Protein AF-A0A060X844-F1 (afdb_monomer)

Organism: Oncorhynchus mykiss (NCBI:txid8022)

Structure (mmCIF, N/CA/C/O backbone):
data_AF-A0A060X844-F1
#
_entry.id   AF-A0A060X844-F1
#
loop_
_atom_site.group_PDB
_atom_site.id
_atom_site.type_symbol
_atom_site.label_atom_id
_atom_site.label_alt_id
_atom_site.label_comp_id
_atom_site.label_asym_id
_atom_site.label_entity_id
_atom_site.label_seq_id
_atom_site.pdbx_PDB_ins_code
_atom_site.Cartn_x
_atom_site.Cartn_y
_atom_site.Cartn_z
_atom_site.occupancy
_atom_site.B_iso_or_equiv
_atom_site.auth_seq_id
_atom_site.auth_comp_id
_atom_site.auth_asym_id
_atom_site.auth_atom_id
_atom_site.pdbx_PDB_model_num
ATOM 1 N N . MET A 1 1 ? 15.514 -11.334 -36.058 1.00 61.28 1 MET A N 1
ATOM 2 C CA . MET A 1 1 ? 15.459 -9.960 -35.483 1.00 61.28 1 MET A CA 1
ATOM 3 C C . MET A 1 1 ? 14.050 -9.612 -34.996 1.00 61.28 1 MET A C 1
ATOM 5 O O . MET A 1 1 ? 13.922 -9.137 -33.875 1.00 61.28 1 MET A O 1
ATOM 9 N N . LYS A 1 2 ? 12.993 -9.941 -35.761 1.00 68.38 2 LYS A N 1
ATOM 10 C CA . LYS A 1 2 ? 11.597 -9.908 -35.272 1.00 68.38 2 LYS A CA 1
ATOM 11 C C . LYS A 1 2 ? 11.365 -10.841 -34.070 1.00 68.38 2 LYS A C 1
ATOM 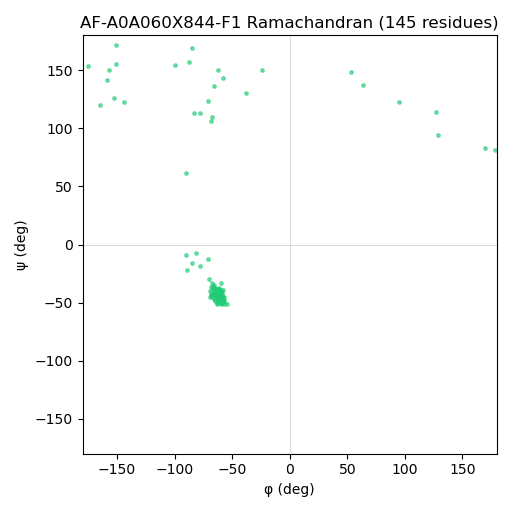13 O O . LYS A 1 2 ? 10.646 -10.475 -33.153 1.00 68.38 2 LYS A O 1
ATOM 18 N N . ASP A 1 3 ? 12.060 -11.977 -34.019 1.00 79.75 3 ASP A N 1
ATOM 19 C CA . ASP A 1 3 ? 11.887 -12.974 -32.947 1.00 79.75 3 ASP A CA 1
ATOM 20 C C . ASP A 1 3 ? 12.365 -12.486 -31.572 1.00 79.75 3 ASP A C 1
ATOM 22 O O . ASP A 1 3 ? 11.756 -12.812 -30.560 1.00 79.75 3 ASP A O 1
ATOM 26 N N . ILE A 1 4 ? 13.407 -11.646 -31.520 1.00 86.38 4 ILE A N 1
ATOM 27 C CA . ILE A 1 4 ? 13.924 -11.093 -30.255 1.00 86.38 4 ILE A CA 1
ATOM 28 C C . ILE A 1 4 ? 12.918 -10.105 -29.653 1.00 86.38 4 ILE A C 1
ATOM 30 O O . ILE A 1 4 ? 12.674 -10.145 -28.453 1.00 86.38 4 ILE A O 1
ATOM 34 N N . HIS A 1 5 ? 12.275 -9.278 -30.482 1.00 86.44 5 HIS A N 1
ATOM 35 C CA . HIS A 1 5 ? 11.208 -8.380 -30.035 1.00 86.44 5 HIS A CA 1
ATOM 36 C C . HIS A 1 5 ? 9.989 -9.150 -29.525 1.00 86.44 5 HIS A C 1
ATOM 38 O O . HIS A 1 5 ? 9.436 -8.802 -28.488 1.00 86.44 5 HIS A O 1
ATOM 44 N N . VAL A 1 6 ? 9.596 -10.227 -30.211 1.00 89.75 6 VAL A N 1
ATOM 45 C CA . VAL A 1 6 ? 8.488 -11.091 -29.772 1.00 89.75 6 VAL A CA 1
ATOM 46 C C . VAL A 1 6 ? 8.789 -11.724 -28.411 1.00 89.75 6 VAL A C 1
ATOM 48 O O . VAL A 1 6 ? 7.941 -11.692 -27.521 1.00 89.75 6 VAL A O 1
ATOM 51 N N . VAL A 1 7 ? 10.005 -12.241 -28.216 1.00 91.44 7 VAL A N 1
ATOM 52 C CA . VAL A 1 7 ? 10.433 -12.784 -26.917 1.00 91.44 7 VAL A CA 1
ATOM 53 C C . VAL A 1 7 ? 10.457 -11.688 -25.848 1.00 91.44 7 VAL A C 1
ATOM 55 O O . VAL A 1 7 ? 9.941 -11.900 -24.752 1.00 91.44 7 VAL A O 1
ATOM 58 N N . GLN A 1 8 ? 10.991 -10.504 -26.163 1.00 91.88 8 GLN A N 1
ATOM 59 C CA . GLN A 1 8 ? 11.052 -9.378 -25.232 1.00 91.88 8 GLN A CA 1
ATOM 60 C C . GLN A 1 8 ? 9.654 -8.928 -24.788 1.00 91.88 8 GLN A C 1
ATOM 62 O O . GLN A 1 8 ? 9.436 -8.750 -23.591 1.00 91.88 8 GLN A O 1
ATOM 67 N N . HIS A 1 9 ? 8.695 -8.815 -25.711 1.00 91.50 9 HIS A N 1
ATOM 68 C CA . HIS A 1 9 ? 7.303 -8.501 -25.383 1.00 91.50 9 HIS A CA 1
ATOM 69 C C . HIS A 1 9 ? 6.658 -9.580 -24.508 1.00 91.50 9 HIS A C 1
ATOM 71 O O . HIS A 1 9 ? 6.0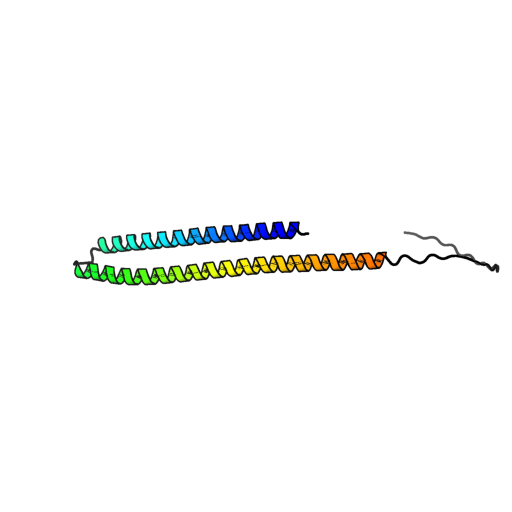51 -9.244 -23.495 1.00 91.50 9 HIS A O 1
ATOM 77 N N . GLY A 1 10 ? 6.853 -10.865 -24.820 1.00 94.50 10 GLY A N 1
ATOM 78 C CA . GLY A 1 10 ? 6.326 -11.956 -23.993 1.00 94.50 10 GLY A CA 1
ATOM 79 C C . GLY A 1 10 ? 6.857 -11.928 -22.552 1.00 94.50 10 GLY A C 1
ATOM 80 O O . GLY A 1 10 ? 6.104 -12.142 -21.600 1.00 94.50 10 GLY A O 1
ATOM 81 N N . VAL A 1 11 ? 8.138 -11.593 -22.364 1.00 95.12 11 VAL A N 1
ATOM 82 C CA . VAL A 1 11 ? 8.730 -11.413 -21.026 1.00 95.12 11 VAL A CA 1
ATOM 83 C C . VAL A 1 11 ? 8.121 -10.205 -20.304 1.00 95.12 11 VAL A C 1
ATOM 85 O O . VAL A 1 11 ? 7.780 -10.309 -19.125 1.00 95.12 11 VAL A O 1
ATOM 88 N N . GLN A 1 12 ? 7.943 -9.075 -20.995 1.00 95.94 12 GLN A N 1
ATOM 89 C CA . GLN A 1 12 ? 7.332 -7.867 -20.421 1.00 95.94 12 GLN A CA 1
ATOM 90 C C . GLN A 1 12 ? 5.882 -8.112 -19.989 1.00 95.94 12 GLN A C 1
ATOM 92 O O . GLN A 1 12 ? 5.487 -7.738 -18.883 1.00 95.94 12 GLN A O 1
ATOM 97 N N . GLU A 1 13 ? 5.099 -8.806 -20.816 1.00 96.69 13 GLU A N 1
ATOM 98 C CA . GLU A 1 13 ? 3.734 -9.211 -20.481 1.00 96.69 13 GLU A CA 1
ATOM 99 C C . GLU A 1 13 ? 3.706 -10.087 -19.226 1.00 96.69 13 GLU A C 1
ATOM 101 O O . GLU A 1 13 ? 2.924 -9.829 -18.308 1.00 96.69 13 GLU A O 1
ATOM 106 N N . GLN A 1 14 ? 4.599 -11.078 -19.133 1.00 97.88 14 GLN A N 1
ATOM 107 C CA . GLN A 1 14 ? 4.683 -11.949 -17.962 1.00 97.88 14 GLN A CA 1
ATOM 108 C C . GLN A 1 14 ? 5.051 -11.176 -16.685 1.00 97.88 14 GLN A C 1
ATOM 110 O O . GLN A 1 14 ? 4.451 -11.411 -15.632 1.00 97.88 14 GLN A O 1
ATOM 115 N N . GLN A 1 15 ? 5.998 -10.237 -16.760 1.00 96.94 15 GLN A N 1
ATOM 116 C CA . GLN A 1 15 ? 6.367 -9.376 -15.631 1.00 96.94 15 GLN A CA 1
ATOM 117 C C . GLN A 1 15 ? 5.185 -8.521 -15.166 1.00 96.94 15 GLN A C 1
ATOM 119 O O . GLN A 1 15 ? 4.886 -8.474 -13.970 1.00 96.94 15 GLN A O 1
ATOM 124 N N . THR A 1 16 ? 4.475 -7.898 -16.108 1.00 97.81 16 THR A N 1
ATOM 125 C CA . THR A 1 16 ? 3.293 -7.077 -15.826 1.00 97.81 16 THR A CA 1
ATOM 126 C C . THR A 1 16 ? 2.174 -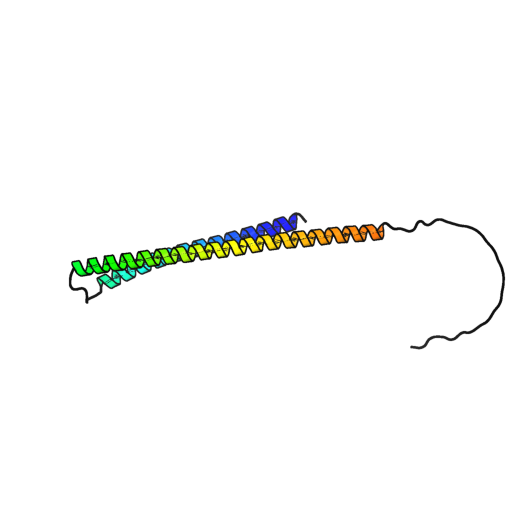7.906 -15.197 1.00 97.81 16 THR A C 1
ATOM 128 O O . THR A 1 16 ? 1.565 -7.478 -14.216 1.00 97.81 16 THR A O 1
ATOM 131 N N . LEU A 1 17 ? 1.912 -9.113 -15.709 1.00 98.31 17 LEU A N 1
ATOM 132 C CA . LEU A 1 17 ? 0.923 -10.028 -15.131 1.00 98.31 17 LEU A CA 1
ATOM 133 C C . LEU A 1 17 ? 1.306 -10.457 -13.711 1.00 98.31 17 LEU A C 1
ATOM 135 O O . LEU A 1 17 ? 0.468 -10.417 -12.811 1.00 98.31 17 LEU A O 1
ATOM 139 N N . SER A 1 18 ? 2.572 -10.814 -13.490 1.00 98.12 18 SER A N 1
ATOM 140 C CA . SER A 1 18 ? 3.082 -11.180 -12.166 1.00 98.12 18 SER A CA 1
ATOM 141 C C . SER A 1 18 ? 2.894 -10.043 -11.157 1.00 98.12 18 SER A C 1
ATOM 143 O O . SER A 1 18 ? 2.358 -10.254 -10.065 1.00 98.12 18 SER A O 1
ATOM 145 N N . LEU A 1 19 ? 3.245 -8.812 -11.543 1.00 98.44 19 LEU A N 1
ATOM 146 C CA . LEU A 1 19 ? 3.084 -7.643 -10.683 1.00 98.44 19 LEU A CA 1
ATOM 147 C C . LEU A 1 19 ? 1.606 -7.367 -10.360 1.00 98.44 19 LEU A C 1
ATOM 149 O O . LEU A 1 19 ? 1.269 -7.148 -9.195 1.00 98.44 19 LEU A O 1
ATOM 153 N N . LYS A 1 20 ? 0.705 -7.481 -11.346 1.00 98.31 20 LYS A N 1
ATOM 154 C CA . LYS A 1 20 ? -0.749 -7.354 -11.133 1.00 98.31 20 LYS A CA 1
ATOM 155 C C . LYS A 1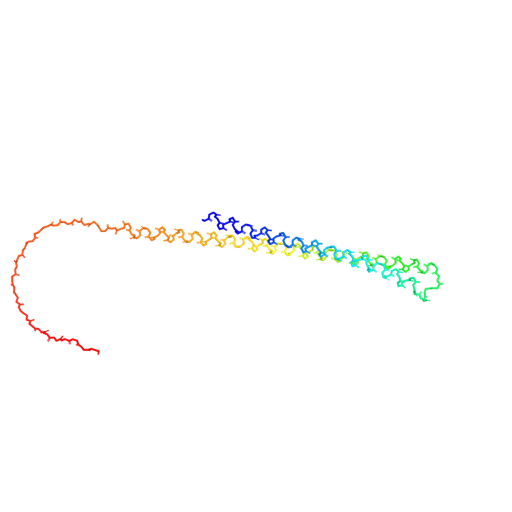 20 ? -1.283 -8.383 -10.133 1.00 98.31 20 LYS A C 1
ATOM 157 O O . LYS A 1 20 ? -2.019 -8.014 -9.220 1.00 98.31 20 LYS A O 1
ATOM 162 N N . LEU A 1 21 ? -0.865 -9.647 -10.233 1.00 98.56 21 LEU A N 1
ATOM 163 C CA . LEU A 1 21 ? -1.262 -10.691 -9.278 1.00 98.56 21 LEU A CA 1
ATOM 164 C C . LEU A 1 21 ? -0.783 -10.380 -7.851 1.00 98.56 21 LEU A C 1
ATOM 166 O O . LEU A 1 21 ? -1.510 -10.600 -6.876 1.00 98.56 21 LEU A O 1
ATOM 170 N N . ILE A 1 22 ? 0.426 -9.829 -7.709 1.00 98.50 22 ILE A N 1
ATOM 171 C CA . ILE A 1 22 ? 0.944 -9.371 -6.413 1.00 98.50 22 ILE A CA 1
ATOM 172 C C . ILE A 1 22 ? 0.084 -8.221 -5.868 1.00 98.50 22 ILE A C 1
ATOM 174 O O . ILE A 1 22 ? -0.295 -8.249 -4.693 1.00 98.50 22 ILE A O 1
ATOM 178 N N . HIS A 1 23 ? -0.262 -7.235 -6.701 1.00 98.56 23 HIS A N 1
ATOM 179 C CA . HIS A 1 23 ? -1.106 -6.098 -6.314 1.00 98.56 23 HIS A CA 1
ATOM 180 C C . HIS A 1 23 ? -2.507 -6.533 -5.871 1.00 98.56 23 HIS A C 1
ATOM 182 O O . HIS A 1 23 ? -3.017 -6.058 -4.848 1.00 98.56 23 HIS A O 1
ATOM 188 N N . GLU A 1 24 ? -3.112 -7.485 -6.579 1.00 98.44 24 GLU A N 1
ATOM 189 C CA . GLU A 1 24 ? -4.398 -8.079 -6.212 1.00 98.44 24 GLU A CA 1
ATOM 190 C C . GLU A 1 24 ? -4.329 -8.792 -4.860 1.00 98.44 24 GLU A C 1
ATOM 192 O O . GLU A 1 24 ? -5.167 -8.552 -3.980 1.00 98.44 24 GLU A O 1
ATOM 197 N N . ARG A 1 25 ? -3.297 -9.622 -4.650 1.00 98.62 25 ARG A N 1
ATOM 198 C CA . ARG A 1 25 ? -3.079 -10.317 -3.376 1.00 98.62 25 ARG A CA 1
ATOM 199 C C . ARG A 1 25 ? -2.925 -9.329 -2.221 1.00 98.62 25 ARG A C 1
ATOM 201 O O . ARG A 1 25 ? -3.597 -9.488 -1.204 1.00 98.62 25 ARG A O 1
ATOM 208 N N . GLN A 1 26 ? -2.092 -8.303 -2.381 1.00 98.50 26 GLN A N 1
ATOM 209 C CA . GLN A 1 26 ? -1.875 -7.272 -1.360 1.00 98.50 26 GLN A CA 1
ATOM 210 C C . GLN A 1 26 ? -3.160 -6.497 -1.041 1.00 98.50 26 GLN A C 1
ATOM 212 O O . GLN A 1 26 ? -3.447 -6.214 0.121 1.00 98.50 26 GLN A O 1
ATOM 217 N N . SER A 1 27 ? -3.970 -6.189 -2.057 1.00 98.31 27 SER A N 1
ATOM 218 C CA . SER A 1 27 ? -5.265 -5.524 -1.873 1.00 98.31 27 SER A CA 1
ATOM 219 C C . SER A 1 27 ? -6.253 -6.398 -1.102 1.00 98.31 27 SER A C 1
ATOM 221 O O . SER A 1 27 ? -6.975 -5.914 -0.226 1.00 98.31 27 SER A O 1
ATOM 223 N N . LYS A 1 28 ? -6.286 -7.701 -1.402 1.00 98.50 28 LYS A N 1
ATOM 224 C CA . LYS A 1 28 ? -7.113 -8.673 -0.679 1.00 98.50 28 LYS A CA 1
ATOM 225 C C . LYS A 1 28 ? -6.668 -8.809 0.777 1.00 98.50 28 LYS A C 1
ATOM 227 O O . LYS A 1 28 ? -7.508 -8.773 1.672 1.00 98.50 28 LYS A O 1
ATOM 232 N N . GLU A 1 29 ? -5.364 -8.919 1.009 1.00 98.44 29 GLU A N 1
ATOM 233 C CA . GLU A 1 29 ? -4.776 -9.000 2.346 1.00 98.44 29 GLU A CA 1
ATOM 234 C C . GLU A 1 29 ? -5.074 -7.745 3.174 1.00 98.44 29 GLU A C 1
ATOM 236 O O . GLU A 1 29 ? -5.529 -7.856 4.310 1.00 98.44 29 GLU A O 1
ATOM 241 N N . MET A 1 30 ? -4.924 -6.551 2.591 1.00 98.44 30 MET A N 1
ATOM 242 C CA . MET A 1 30 ? -5.303 -5.299 3.248 1.00 98.44 30 MET A CA 1
ATOM 243 C C . MET A 1 30 ? -6.761 -5.333 3.714 1.00 98.44 30 MET A C 1
ATOM 245 O O . MET A 1 30 ? -7.032 -5.062 4.880 1.00 98.44 30 MET A O 1
ATOM 249 N N . ARG A 1 31 ? -7.706 -5.691 2.835 1.00 97.88 31 ARG A N 1
ATOM 250 C CA . ARG A 1 31 ? -9.136 -5.752 3.190 1.00 97.88 31 ARG A CA 1
ATOM 251 C C . ARG A 1 31 ? -9.403 -6.760 4.308 1.00 97.88 31 ARG A C 1
ATOM 253 O O . ARG A 1 31 ? -10.170 -6.469 5.223 1.00 97.88 31 ARG A O 1
ATOM 260 N N . ALA A 1 32 ? -8.750 -7.921 4.260 1.00 98.31 32 ALA A N 1
ATOM 261 C CA . ALA A 1 32 ? -8.849 -8.926 5.315 1.00 98.31 32 ALA A CA 1
ATOM 262 C C . ALA A 1 32 ? -8.330 -8.386 6.659 1.00 98.31 32 ALA A C 1
ATOM 264 O O . ALA A 1 32 ? -8.989 -8.547 7.686 1.00 98.31 32 ALA A O 1
ATOM 265 N N . ASN A 1 33 ? -7.202 -7.672 6.649 1.00 97.94 33 ASN A N 1
ATOM 266 C CA . ASN A 1 33 ? -6.628 -7.046 7.840 1.00 97.94 33 ASN A CA 1
ATOM 267 C C . ASN A 1 33 ? -7.525 -5.933 8.405 1.00 97.94 33 ASN A C 1
ATOM 269 O O . ASN A 1 33 ? -7.673 -5.828 9.624 1.00 97.94 33 ASN A O 1
ATOM 273 N N . GLN A 1 34 ? -8.175 -5.142 7.546 1.00 98.12 34 GLN A N 1
ATOM 274 C CA . GLN A 1 34 ? -9.150 -4.126 7.956 1.00 98.12 34 GLN A CA 1
ATOM 275 C C . GLN A 1 34 ? -10.371 -4.760 8.634 1.00 98.12 34 GLN A C 1
ATOM 277 O O . GLN A 1 34 ? -10.759 -4.340 9.727 1.00 98.12 34 GLN A O 1
ATOM 282 N N . ALA A 1 35 ? -10.932 -5.818 8.040 1.00 97.44 35 ALA A N 1
ATOM 283 C CA . ALA A 1 35 ? -12.044 -6.562 8.629 1.00 97.44 35 ALA A CA 1
ATOM 284 C C . ALA A 1 35 ? -11.657 -7.181 9.982 1.00 97.44 35 ALA A C 1
ATOM 286 O O . ALA A 1 35 ? -12.374 -7.008 10.969 1.00 97.44 35 ALA A O 1
ATOM 287 N N . LYS A 1 36 ? -10.486 -7.826 10.056 1.00 97.56 36 LYS A N 1
ATOM 288 C CA . LYS A 1 36 ? -9.945 -8.397 11.295 1.00 97.56 36 LYS A CA 1
ATOM 289 C C . LYS A 1 36 ? -9.796 -7.336 12.386 1.00 97.56 36 LYS A C 1
ATOM 291 O O . LYS A 1 36 ? -10.324 -7.516 13.479 1.00 97.56 36 LYS A O 1
ATOM 296 N N . THR A 1 37 ? -9.170 -6.205 12.065 1.00 96.25 37 THR A N 1
ATOM 297 C CA . THR A 1 37 ? -8.993 -5.076 12.991 1.00 96.25 37 THR A CA 1
ATOM 298 C C . THR A 1 37 ? -10.339 -4.552 13.493 1.00 96.25 37 THR A C 1
ATOM 300 O O . THR A 1 37 ? -10.521 -4.332 14.687 1.00 96.25 37 THR A O 1
ATOM 303 N N . SER A 1 38 ? -11.320 -4.379 12.601 1.00 95.06 38 SER A N 1
ATOM 304 C CA . SER A 1 38 ? -12.662 -3.917 12.976 1.00 95.06 38 SER A CA 1
ATOM 305 C C . SER A 1 38 ? -13.362 -4.894 13.931 1.00 95.06 38 SER A C 1
ATOM 307 O O . SER A 1 38 ? -13.942 -4.471 14.938 1.00 95.06 38 SER A O 1
ATOM 309 N N . MET A 1 39 ? -13.249 -6.202 13.677 1.00 96.19 39 MET A N 1
ATOM 310 C CA . MET A 1 39 ? -13.779 -7.237 14.569 1.00 96.19 39 MET A CA 1
ATOM 311 C C . MET A 1 39 ? -13.076 -7.247 15.930 1.00 96.19 39 MET A C 1
ATOM 313 O O . MET A 1 39 ? -13.746 -7.305 16.960 1.00 96.19 39 MET A O 1
ATOM 317 N N . GLU A 1 40 ? -11.745 -7.190 15.955 1.00 96.25 40 GLU A N 1
ATOM 318 C CA . GLU A 1 40 ? -10.950 -7.171 17.189 1.00 96.25 40 GLU A CA 1
ATOM 319 C C . GLU A 1 40 ? -11.264 -5.941 18.037 1.00 96.25 40 GLU A C 1
ATOM 321 O O . GLU A 1 40 ? -11.523 -6.072 19.231 1.00 96.25 40 GLU A O 1
ATOM 326 N N . ASN A 1 41 ? -11.361 -4.766 17.419 1.00 95.62 41 ASN A N 1
ATOM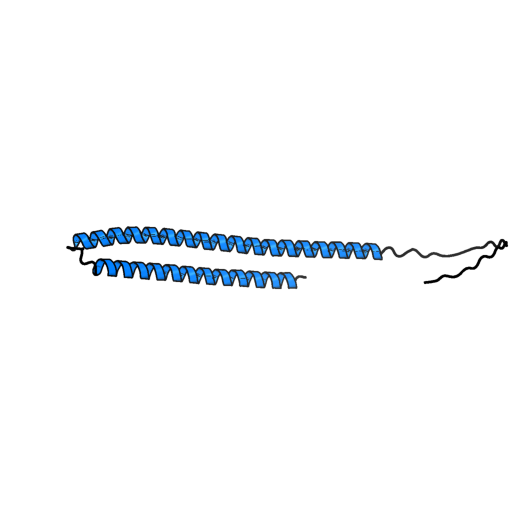 327 C CA . ASN A 1 41 ? -11.728 -3.546 18.126 1.00 95.62 41 ASN A CA 1
ATOM 328 C C . ASN A 1 41 ? -13.155 -3.615 18.698 1.00 95.62 41 ASN A C 1
ATOM 330 O O . ASN A 1 41 ? -13.402 -3.180 19.823 1.00 95.62 41 ASN A O 1
ATOM 334 N N . SER A 1 42 ? -14.094 -4.206 17.952 1.00 93.81 42 SER A N 1
ATOM 335 C CA . SER A 1 42 ? -15.465 -4.428 18.433 1.00 93.81 42 SER A CA 1
ATOM 336 C C . SER A 1 42 ? -15.486 -5.369 19.643 1.00 93.81 42 SER A C 1
ATOM 338 O O . SER A 1 42 ? -16.183 -5.109 20.627 1.00 93.81 42 SER A O 1
ATOM 340 N N . LYS A 1 43 ? -14.670 -6.434 19.612 1.00 96.31 43 LYS A N 1
ATOM 341 C CA . LYS A 1 43 ? -14.478 -7.339 20.754 1.00 96.31 43 LYS A CA 1
ATOM 342 C C . LYS A 1 43 ? -13.860 -6.611 21.946 1.00 96.31 43 LYS A C 1
ATOM 344 O O . LYS A 1 43 ? -14.384 -6.752 23.050 1.00 96.31 43 LYS A O 1
ATOM 349 N N . ALA A 1 44 ? -12.831 -5.796 21.727 1.00 95.50 44 ALA A N 1
ATOM 350 C CA . ALA A 1 44 ? -12.166 -5.029 22.776 1.00 95.50 44 ALA A CA 1
ATOM 351 C C . ALA A 1 44 ? -13.147 -4.102 23.506 1.00 95.50 44 ALA A C 1
ATOM 353 O O . ALA A 1 44 ? -13.248 -4.172 24.726 1.00 95.50 44 ALA A O 1
ATOM 354 N N . I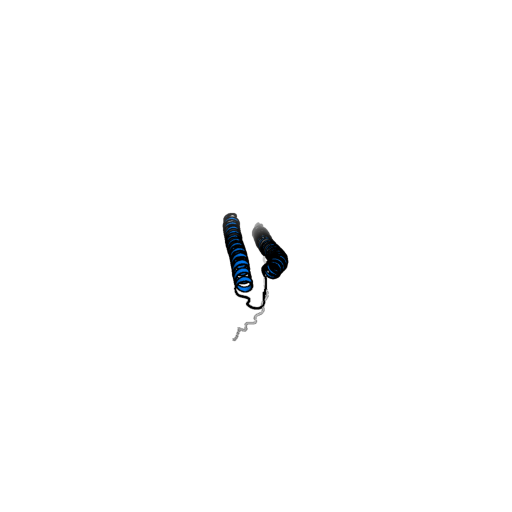LE A 1 45 ? -13.958 -3.327 22.772 1.00 94.94 45 ILE A N 1
ATOM 355 C CA . ILE A 1 45 ? -15.014 -2.495 23.373 1.00 94.94 45 ILE A CA 1
ATOM 356 C C . ILE A 1 45 ? -16.021 -3.355 24.140 1.00 94.94 45 ILE A C 1
ATOM 358 O O . ILE A 1 45 ? -16.493 -2.963 25.205 1.00 94.94 45 ILE A O 1
ATOM 362 N N . SER A 1 46 ? -16.383 -4.527 23.613 1.00 91.81 46 SER A N 1
ATOM 363 C CA . SER A 1 46 ? -17.390 -5.361 24.265 1.00 91.81 46 SER A CA 1
ATOM 364 C C . SER A 1 46 ? -16.938 -5.919 25.620 1.00 91.81 46 SER A C 1
ATOM 366 O O . SER A 1 46 ? -17.766 -6.014 26.530 1.00 91.81 46 SER A O 1
ATOM 368 N N . GLN A 1 47 ? -15.645 -6.244 25.732 1.00 96.19 47 GLN A N 1
ATOM 369 C CA . GLN A 1 47 ? -14.990 -6.843 26.899 1.00 96.19 47 GLN A CA 1
ATOM 370 C C . GLN A 1 47 ? -14.434 -5.801 27.879 1.00 96.19 47 GLN A C 1
ATOM 372 O O . GLN A 1 47 ? -14.014 -6.155 28.982 1.00 96.19 47 GLN A O 1
ATOM 377 N N . ASP A 1 48 ? -14.431 -4.526 27.494 1.00 96.38 48 ASP A N 1
ATOM 378 C CA . ASP A 1 48 ? -13.926 -3.433 28.310 1.00 96.38 48 ASP A CA 1
ATOM 379 C C . ASP A 1 48 ? -14.819 -3.198 29.539 1.00 96.38 48 ASP A C 1
ATOM 381 O O . ASP A 1 48 ? -15.919 -2.642 29.461 1.00 96.38 48 ASP A O 1
ATOM 385 N N . LYS A 1 49 ? -14.306 -3.613 30.701 1.00 96.88 49 LYS A N 1
ATOM 386 C CA . LYS A 1 49 ? -14.983 -3.499 32.001 1.00 96.88 49 LYS A CA 1
ATOM 387 C C . LYS A 1 49 ? -15.058 -2.059 32.519 1.00 96.88 49 LYS A C 1
ATOM 389 O O . LYS A 1 49 ? -15.777 -1.808 33.481 1.00 96.88 49 LYS A O 1
ATOM 394 N N . THR A 1 50 ? -14.324 -1.118 31.920 1.00 96.38 50 THR A N 1
ATOM 395 C CA . THR A 1 50 ? -14.358 0.299 32.317 1.00 96.38 50 THR A CA 1
ATOM 396 C C . THR A 1 50 ? -15.595 1.023 31.793 1.00 96.38 50 THR A C 1
ATOM 398 O O . THR A 1 50 ? -15.948 2.070 32.333 1.00 96.38 50 THR A O 1
ATOM 401 N N . ILE A 1 51 ? -16.263 0.469 30.774 1.00 95.31 51 ILE A N 1
ATOM 402 C CA . ILE A 1 51 ? -17.478 1.033 30.183 1.00 95.31 51 ILE A CA 1
ATOM 403 C C . ILE A 1 51 ? -18.663 0.717 31.088 1.00 95.31 51 ILE A C 1
ATOM 405 O O . ILE A 1 51 ? -19.074 -0.438 31.216 1.00 95.31 51 ILE A O 1
ATOM 409 N N . LYS A 1 52 ? -19.247 1.752 31.691 1.00 94.75 52 LYS A N 1
ATOM 410 C CA . LYS A 1 52 ? -20.244 1.570 32.757 1.00 94.75 52 LYS A CA 1
ATOM 411 C C . LYS A 1 52 ? -21.674 1.461 32.240 1.00 94.75 52 LYS A C 1
ATOM 413 O O . LYS A 1 52 ? -22.535 0.946 32.945 1.00 94.75 52 LYS A O 1
ATOM 418 N N . ASN A 1 53 ? -21.958 1.965 31.036 1.00 96.12 53 ASN A N 1
ATOM 419 C CA . ASN A 1 53 ? -23.318 1.999 30.493 1.00 96.12 53 ASN A CA 1
ATOM 420 C C . ASN A 1 53 ? -23.378 1.937 28.952 1.00 96.12 53 ASN A C 1
ATOM 422 O O . ASN A 1 53 ? -22.369 2.022 28.247 1.00 96.12 53 ASN A O 1
ATOM 426 N N . LYS A 1 54 ? -24.602 1.782 28.428 1.00 96.44 54 LYS A N 1
ATOM 427 C CA . LYS A 1 54 ? -24.888 1.666 26.989 1.00 96.44 54 LYS A CA 1
ATOM 428 C C . LYS A 1 54 ? -24.530 2.933 26.202 1.00 96.44 54 LYS A C 1
ATOM 430 O O . LYS A 1 54 ? -23.940 2.821 25.133 1.00 96.44 54 LYS A O 1
ATOM 435 N N . ALA A 1 55 ? -24.842 4.118 26.727 1.00 97.31 55 ALA A N 1
ATOM 436 C CA . ALA A 1 55 ? -24.570 5.383 26.040 1.00 97.31 55 ALA A CA 1
ATOM 437 C C . ALA A 1 55 ? -23.061 5.617 25.845 1.00 97.31 55 ALA A C 1
ATOM 439 O O . ALA A 1 55 ? -22.620 6.009 24.765 1.00 97.31 55 ALA A O 1
ATOM 440 N N . GLU A 1 56 ? -22.258 5.308 26.866 1.00 96.56 56 GLU A N 1
ATOM 441 C CA . GLU A 1 56 ? -20.798 5.346 26.797 1.00 96.56 56 GLU A CA 1
ATOM 442 C C . GLU A 1 56 ? -20.264 4.332 25.778 1.00 96.56 56 GLU A C 1
ATOM 444 O O . GLU A 1 56 ? -19.414 4.675 24.955 1.00 96.56 56 GLU A O 1
ATOM 449 N N . ARG A 1 57 ? -20.803 3.105 25.778 1.00 96.00 57 ARG A N 1
ATOM 450 C CA . ARG A 1 57 ? -20.435 2.071 24.801 1.00 96.00 57 ARG A CA 1
ATOM 451 C C . ARG A 1 57 ? -20.673 2.544 23.373 1.00 96.00 57 ARG A C 1
ATOM 453 O O . ARG A 1 57 ? -19.770 2.478 22.547 1.00 96.00 57 ARG A O 1
ATOM 460 N N . GLU A 1 58 ? -21.869 3.044 23.084 1.00 96.44 58 GLU A N 1
ATOM 461 C CA . GLU A 1 58 ? -22.222 3.544 21.754 1.00 96.44 58 GLU A CA 1
ATOM 462 C C . GLU A 1 58 ? -21.353 4.730 21.337 1.00 96.44 58 GLU A C 1
ATOM 464 O O . GLU A 1 58 ? -20.936 4.812 20.181 1.00 96.44 58 GLU A O 1
ATOM 469 N N . ARG A 1 59 ? -21.030 5.627 22.276 1.00 97.25 59 ARG A N 1
ATOM 470 C CA . ARG A 1 59 ? -20.088 6.718 22.027 1.00 97.25 59 ARG A CA 1
ATOM 471 C C . ARG A 1 59 ? -18.713 6.180 21.622 1.00 97.25 59 ARG A C 1
ATOM 473 O O . ARG A 1 59 ? -18.219 6.581 20.569 1.00 97.25 59 ARG A O 1
ATOM 480 N N . ARG A 1 60 ? -18.129 5.251 22.391 1.00 97.31 60 ARG A N 1
ATOM 481 C CA . ARG A 1 60 ? -16.819 4.655 22.064 1.00 97.31 60 ARG A CA 1
ATOM 482 C C . ARG A 1 60 ? -16.845 3.921 20.724 1.00 97.31 60 ARG A C 1
ATOM 484 O O . ARG A 1 60 ? -15.902 4.051 19.953 1.00 97.31 60 ARG A O 1
ATOM 491 N N . VAL A 1 61 ? -17.931 3.210 20.404 1.00 96.00 61 VAL A N 1
ATOM 492 C CA . VAL A 1 61 ? -18.102 2.560 19.090 1.00 96.00 61 VAL A CA 1
ATOM 493 C C . VAL A 1 61 ? -18.089 3.590 17.957 1.00 96.00 61 VAL A C 1
ATOM 495 O O . VAL A 1 61 ? -17.407 3.378 16.957 1.00 96.00 61 VAL A O 1
ATOM 498 N N . ARG A 1 62 ? -18.800 4.718 18.097 1.00 96.69 62 ARG A N 1
ATOM 499 C CA . ARG A 1 62 ? -18.815 5.780 17.074 1.00 96.69 62 ARG A CA 1
ATOM 500 C C . ARG A 1 62 ? -17.438 6.410 16.873 1.00 96.69 62 ARG A C 1
ATOM 502 O O . ARG A 1 62 ? -16.997 6.551 15.734 1.00 96.69 62 ARG A O 1
ATOM 509 N N . GLU A 1 63 ? -16.759 6.760 17.961 1.00 96.38 63 GLU A N 1
ATOM 510 C CA . GLU A 1 63 ? -15.414 7.349 17.914 1.00 96.38 63 GLU A CA 1
ATOM 511 C C . GLU A 1 63 ? -14.409 6.385 17.268 1.00 96.38 63 GLU A C 1
ATOM 513 O O . GLU A 1 63 ? -13.676 6.760 16.349 1.00 96.38 63 GLU A O 1
ATOM 518 N N . LEU A 1 64 ? -14.443 5.114 17.671 1.00 96.44 64 LEU A N 1
ATOM 519 C CA . LEU A 1 64 ? -13.614 4.062 17.097 1.00 96.44 64 LEU A CA 1
ATOM 520 C C . LEU A 1 64 ? -13.897 3.860 15.602 1.00 96.44 64 LEU A C 1
ATOM 522 O O . LEU A 1 64 ? -12.959 3.753 14.816 1.00 96.44 64 LEU A O 1
ATOM 526 N N . ASN A 1 65 ? -15.165 3.805 15.190 1.00 95.94 65 ASN A N 1
ATOM 527 C CA . ASN A 1 65 ? -15.527 3.610 13.784 1.00 95.94 65 ASN A CA 1
ATOM 528 C C . ASN A 1 65 ? -15.063 4.775 12.909 1.00 95.94 65 ASN A C 1
ATOM 530 O O . ASN A 1 65 ? -14.568 4.549 11.803 1.00 95.94 65 ASN A O 1
ATOM 534 N N . SER A 1 66 ? -15.170 6.005 13.413 1.00 97.00 66 SER A N 1
ATOM 535 C CA . SER A 1 66 ? -14.632 7.189 12.741 1.00 97.00 66 SER A CA 1
ATOM 536 C C . SER A 1 66 ? -13.112 7.080 12.565 1.00 97.00 66 SER A C 1
ATOM 538 O O . SER A 1 66 ? -12.602 7.195 11.447 1.00 97.00 66 SER A O 1
ATOM 540 N N . SER A 1 67 ? -12.395 6.742 13.643 1.00 97.06 67 SER A N 1
ATOM 541 C CA . SER A 1 67 ? -10.939 6.544 13.618 1.00 97.06 67 SER A CA 1
ATOM 542 C C . SER A 1 67 ? -10.514 5.434 12.646 1.00 97.06 67 SER A C 1
ATOM 544 O O . SER A 1 67 ? -9.646 5.642 11.795 1.00 97.06 67 SER A O 1
ATOM 546 N N . ASN A 1 68 ? -11.184 4.278 12.689 1.00 97.06 68 ASN A N 1
ATOM 547 C CA . ASN A 1 68 ? -10.908 3.154 11.794 1.00 97.06 68 ASN A CA 1
ATOM 548 C C . ASN A 1 68 ? -11.159 3.521 10.330 1.00 97.06 68 ASN A C 1
ATOM 550 O O . ASN A 1 68 ? -10.332 3.215 9.478 1.00 97.06 68 ASN A O 1
ATOM 554 N N . THR A 1 69 ? -12.262 4.214 10.033 1.00 96.44 69 THR A N 1
ATOM 555 C CA . THR A 1 69 ? -12.585 4.636 8.662 1.00 96.44 69 THR A CA 1
ATOM 556 C C . THR A 1 69 ? -11.497 5.545 8.102 1.00 96.44 69 THR A C 1
ATOM 558 O O . THR A 1 69 ? -11.035 5.329 6.981 1.00 96.44 69 THR A O 1
ATOM 561 N N . LYS A 1 70 ? -11.028 6.518 8.895 1.00 98.06 70 LYS A N 1
ATOM 562 C CA . LYS A 1 70 ? -9.919 7.391 8.497 1.00 98.06 70 LYS A CA 1
ATOM 563 C C . LYS A 1 70 ? -8.653 6.581 8.207 1.00 98.06 70 LYS A C 1
ATOM 565 O O . LYS A 1 70 ? -8.088 6.707 7.122 1.00 98.06 70 LYS A O 1
ATOM 570 N N . LYS A 1 71 ? -8.259 5.701 9.133 1.00 97.50 71 LYS A N 1
ATOM 571 C CA . LYS A 1 71 ? -7.081 4.835 8.979 1.00 97.50 71 LYS A CA 1
ATOM 572 C C . LYS A 1 71 ? -7.168 3.966 7.718 1.00 97.50 71 LYS A C 1
ATOM 574 O O . LYS A 1 71 ? -6.211 3.894 6.955 1.00 97.50 71 LYS A O 1
ATOM 579 N N . PHE A 1 72 ? -8.318 3.348 7.455 1.00 98.31 72 PHE A N 1
ATOM 580 C CA . PHE A 1 72 ? -8.510 2.471 6.296 1.00 98.31 72 PHE A CA 1
ATOM 581 C C . PHE A 1 72 ? -8.446 3.222 4.965 1.00 98.31 72 PHE A C 1
ATOM 583 O O . PHE A 1 72 ? -7.909 2.701 3.984 1.00 98.31 72 PHE A O 1
ATOM 590 N N . LEU A 1 73 ? -8.961 4.454 4.920 1.00 98.00 73 LEU A N 1
ATOM 591 C CA . LEU A 1 73 ? -8.843 5.309 3.741 1.00 98.00 73 LEU A CA 1
ATOM 592 C C . LEU A 1 73 ? -7.389 5.706 3.473 1.00 98.00 73 LEU A C 1
ATOM 594 O O . LEU A 1 73 ? -6.948 5.645 2.324 1.00 98.00 73 LEU A O 1
ATOM 598 N N . GLU A 1 74 ? -6.640 6.072 4.514 1.00 98.19 74 GLU A N 1
ATOM 599 C CA . GLU A 1 74 ? -5.216 6.404 4.406 1.00 98.19 74 GLU A CA 1
ATOM 600 C C . GLU A 1 74 ? -4.387 5.200 3.946 1.00 98.19 74 GLU A C 1
ATOM 602 O O . GLU A 1 74 ? -3.593 5.321 3.012 1.00 98.19 74 GLU A O 1
ATOM 607 N N . GLU A 1 75 ? -4.618 4.018 4.524 1.00 98.25 75 GLU A N 1
ATOM 608 C CA . GLU A 1 75 ? -3.982 2.768 4.099 1.00 98.25 75 GLU A CA 1
ATOM 609 C C . GLU A 1 75 ? -4.259 2.468 2.626 1.00 98.25 75 GLU A C 1
ATOM 611 O O . GLU A 1 75 ? -3.322 2.207 1.866 1.00 98.25 75 GLU A O 1
ATOM 616 N N . ARG A 1 76 ? -5.526 2.566 2.202 1.00 98.19 76 ARG A N 1
ATOM 617 C CA . ARG A 1 76 ? -5.925 2.328 0.812 1.00 98.19 76 ARG A CA 1
ATOM 618 C C . ARG A 1 76 ? -5.260 3.318 -0.136 1.00 98.19 76 ARG A C 1
ATOM 620 O O . ARG A 1 76 ? -4.747 2.907 -1.172 1.00 98.19 76 ARG A O 1
ATOM 627 N N . LYS A 1 77 ? -5.232 4.606 0.224 1.00 98.56 77 LYS A N 1
ATOM 628 C CA . LYS A 1 77 ? -4.552 5.643 -0.563 1.00 98.56 77 LYS A CA 1
ATOM 629 C C . LYS A 1 77 ? -3.062 5.334 -0.684 1.00 98.56 77 LYS A C 1
ATOM 631 O O . LYS A 1 77 ? -2.518 5.378 -1.782 1.00 98.56 77 LYS A O 1
ATOM 636 N N . ARG A 1 78 ? -2.408 4.977 0.422 1.00 98.62 78 ARG A N 1
ATOM 637 C CA . ARG A 1 78 ? -0.981 4.639 0.437 1.00 98.62 78 ARG A CA 1
ATOM 638 C C . ARG A 1 78 ? -0.671 3.436 -0.453 1.00 98.62 78 ARG A C 1
ATOM 640 O O . ARG A 1 78 ? 0.312 3.475 -1.186 1.00 98.62 78 ARG A O 1
ATOM 647 N N . LEU A 1 79 ? -1.493 2.386 -0.403 1.00 98.56 79 LEU A N 1
ATOM 648 C CA . LEU A 1 79 ? -1.295 1.200 -1.239 1.00 98.56 79 LEU A CA 1
ATOM 649 C C . LEU A 1 79 ? -1.547 1.496 -2.719 1.00 98.56 79 LEU A C 1
ATOM 651 O O . LEU A 1 79 ? -0.730 1.098 -3.537 1.00 98.56 79 LEU A O 1
ATOM 655 N N . ALA A 1 80 ? -2.596 2.252 -3.056 1.00 98.25 80 ALA A N 1
ATOM 656 C CA . ALA A 1 80 ? -2.865 2.647 -4.439 1.00 98.25 80 ALA A CA 1
ATOM 657 C C . ALA A 1 80 ? -1.702 3.456 -5.039 1.00 98.25 80 ALA A C 1
ATOM 659 O O . ALA A 1 80 ? -1.228 3.138 -6.124 1.00 98.25 80 ALA A O 1
ATOM 660 N N . MET A 1 81 ? -1.178 4.438 -4.295 1.00 98.62 81 MET A N 1
ATOM 661 C CA . MET A 1 81 ? -0.004 5.210 -4.723 1.00 98.62 81 MET A CA 1
ATOM 662 C C . MET A 1 81 ? 1.240 4.329 -4.884 1.00 98.62 81 MET A C 1
ATOM 664 O O . MET A 1 81 ? 2.032 4.535 -5.800 1.00 98.62 81 MET A O 1
ATOM 668 N N . LYS A 1 82 ? 1.423 3.341 -3.998 1.00 98.44 82 LYS A N 1
ATOM 669 C CA . LYS A 1 82 ? 2.521 2.376 -4.101 1.00 98.44 82 LYS A CA 1
ATOM 670 C C . LYS A 1 82 ? 2.395 1.533 -5.374 1.00 98.44 82 LYS A C 1
ATOM 672 O O . LYS A 1 82 ? 3.363 1.450 -6.119 1.00 98.44 82 LYS A O 1
ATOM 677 N N . HIS A 1 83 ? 1.221 0.954 -5.632 1.00 98.56 83 HIS A N 1
ATOM 678 C CA . HIS A 1 83 ? 0.956 0.145 -6.829 1.00 98.56 83 HIS A CA 1
ATOM 679 C C . HIS A 1 83 ? 1.148 0.946 -8.110 1.00 98.56 83 HIS A C 1
ATOM 681 O O . HIS A 1 83 ? 1.804 0.466 -9.029 1.00 98.56 83 HIS A O 1
ATOM 687 N N . GLN A 1 84 ? 0.652 2.184 -8.138 1.00 98.44 84 GLN A N 1
ATOM 688 C CA . GLN A 1 84 ? 0.848 3.084 -9.268 1.00 98.44 84 GLN A CA 1
ATOM 689 C C . GLN A 1 84 ? 2.339 3.335 -9.529 1.00 98.44 84 GLN A C 1
ATOM 691 O O . GLN A 1 84 ? 2.804 3.129 -10.644 1.00 98.44 84 GLN A O 1
ATOM 696 N N . LYS A 1 85 ? 3.111 3.702 -8.498 1.00 98.62 85 LYS A N 1
ATOM 697 C CA . LYS A 1 85 ? 4.549 3.961 -8.649 1.00 98.62 85 LYS A CA 1
ATOM 698 C C . LYS A 1 85 ? 5.327 2.721 -9.103 1.00 98.62 85 LYS A C 1
ATOM 700 O O . LYS A 1 85 ? 6.254 2.834 -9.902 1.00 98.62 85 LYS A O 1
ATOM 705 N N . GLU A 1 86 ? 4.986 1.547 -8.575 1.00 98.38 86 GLU A N 1
ATOM 706 C CA . GLU A 1 86 ? 5.595 0.278 -8.991 1.00 98.38 86 GLU A CA 1
ATOM 707 C C . GLU A 1 86 ? 5.293 -0.029 -10.462 1.00 98.38 86 GLU A C 1
ATOM 709 O O . GLU A 1 86 ? 6.205 -0.424 -11.187 1.00 98.38 86 GLU A O 1
ATOM 714 N N . MET A 1 87 ? 4.058 0.218 -10.914 1.00 98.00 87 MET A N 1
ATOM 715 C CA . MET A 1 87 ? 3.697 0.047 -12.320 1.00 98.00 87 MET A CA 1
ATOM 716 C C . MET A 1 87 ? 4.430 1.024 -13.235 1.00 98.00 87 MET A C 1
ATOM 718 O O . MET A 1 87 ? 5.043 0.591 -14.203 1.00 98.00 87 MET A O 1
ATOM 722 N N . GLU A 1 88 ? 4.438 2.314 -12.899 1.00 98.50 88 GLU A N 1
ATOM 723 C CA . GLU A 1 88 ? 5.149 3.340 -13.674 1.00 98.50 88 GLU A CA 1
ATOM 724 C C . GLU A 1 88 ? 6.647 3.021 -13.794 1.00 98.50 88 GLU A C 1
ATOM 726 O O . GLU A 1 88 ? 7.254 3.198 -14.849 1.00 98.50 88 GLU A O 1
ATOM 731 N N . THR A 1 89 ? 7.253 2.510 -12.717 1.00 98.38 89 THR A N 1
ATOM 732 C CA . THR A 1 89 ? 8.666 2.105 -12.718 1.00 98.38 89 THR A CA 1
ATOM 733 C C . THR A 1 89 ? 8.902 0.900 -13.630 1.00 98.38 89 THR A C 1
ATOM 735 O O . THR A 1 89 ? 9.881 0.889 -14.377 1.00 98.38 89 THR A O 1
ATOM 738 N N . LEU A 1 90 ? 8.014 -0.100 -13.592 1.00 98.12 90 LEU A N 1
ATOM 739 C CA . LEU A 1 90 ? 8.102 -1.267 -14.468 1.00 98.12 90 LEU A CA 1
ATOM 740 C C . LEU A 1 90 ? 7.951 -0.857 -15.937 1.00 98.12 90 LEU A C 1
ATOM 742 O O . LEU A 1 90 ? 8.817 -1.182 -16.739 1.00 98.12 90 LEU A O 1
ATOM 746 N N . GLU A 1 91 ? 6.910 -0.100 -16.282 1.00 97.56 91 GLU A N 1
ATOM 747 C CA . GLU A 1 91 ? 6.647 0.357 -17.654 1.00 97.56 91 GLU A CA 1
ATOM 748 C C . GLU A 1 91 ? 7.803 1.193 -18.209 1.00 97.56 91 GLU A C 1
ATOM 750 O O . GLU A 1 91 ? 8.229 0.997 -19.350 1.00 97.56 91 GLU A O 1
ATOM 755 N N . LYS A 1 92 ? 8.370 2.082 -17.384 1.00 98.25 92 LYS A N 1
ATOM 756 C CA . LYS A 1 92 ? 9.565 2.843 -17.751 1.00 98.25 92 LYS A CA 1
ATOM 757 C C . LYS A 1 92 ? 10.736 1.915 -18.083 1.00 98.25 92 LYS A C 1
ATOM 759 O O . LYS A 1 92 ? 11.353 2.083 -19.129 1.00 98.25 92 LYS A O 1
ATOM 764 N N . SER A 1 93 ? 11.009 0.925 -17.233 1.00 97.44 93 SER A N 1
ATOM 765 C CA . SER A 1 93 ? 12.093 -0.035 -17.467 1.00 97.44 93 SER A CA 1
ATOM 766 C C . SER A 1 93 ? 11.860 -0.875 -18.729 1.00 97.44 93 SER A C 1
ATOM 768 O O . SER A 1 93 ? 12.786 -1.069 -19.511 1.00 97.44 93 SER A O 1
ATOM 770 N N . GLN A 1 94 ? 10.624 -1.319 -18.973 1.00 96.31 94 GLN A N 1
ATOM 771 C CA . GLN A 1 94 ? 10.256 -2.063 -20.183 1.00 96.31 94 GLN A CA 1
ATOM 772 C C . GLN A 1 94 ? 10.486 -1.231 -21.451 1.00 96.31 94 GLN A C 1
ATOM 774 O O . GLN A 1 94 ? 10.995 -1.744 -22.450 1.00 96.31 94 GLN A O 1
ATOM 779 N N . LYS A 1 95 ? 10.156 0.065 -21.405 1.00 96.50 95 LYS A N 1
ATOM 780 C CA . LYS A 1 95 ? 10.407 0.994 -22.508 1.00 96.50 95 LYS A CA 1
ATOM 781 C C . LYS A 1 95 ? 11.903 1.194 -22.755 1.00 96.50 95 LYS A C 1
ATOM 783 O O . LYS A 1 95 ? 12.342 1.104 -23.897 1.00 96.50 95 LYS A O 1
ATOM 788 N N . GLU A 1 96 ? 12.681 1.430 -21.701 1.00 96.94 96 GLU A N 1
ATOM 789 C CA . GLU A 1 96 ? 14.137 1.609 -21.792 1.00 96.94 96 GLU A CA 1
ATOM 790 C C . GLU A 1 96 ? 14.820 0.371 -22.396 1.00 96.94 96 GLU A C 1
ATOM 792 O O . GLU A 1 96 ? 15.654 0.514 -23.286 1.00 96.94 96 GLU A O 1
ATOM 797 N N . GLN A 1 97 ? 14.400 -0.839 -22.008 1.00 93.81 97 GLN A N 1
ATOM 798 C CA . GLN A 1 97 ? 14.908 -2.094 -22.579 1.00 93.81 97 GLN A CA 1
ATOM 799 C C . GLN A 1 97 ? 14.665 -2.209 -24.091 1.00 93.81 97 GLN A C 1
ATOM 801 O O . GLN A 1 97 ? 15.538 -2.679 -24.819 1.00 93.81 97 GLN A O 1
ATOM 806 N N . LEU A 1 98 ? 13.494 -1.780 -24.574 1.00 93.19 98 LEU A N 1
ATOM 807 C CA . LEU A 1 98 ? 13.191 -1.773 -26.010 1.00 93.19 98 LEU A CA 1
ATOM 808 C C . LEU A 1 98 ? 14.024 -0.721 -26.748 1.00 93.19 98 LEU A C 1
ATOM 810 O O . LEU A 1 98 ? 14.635 -1.031 -27.766 1.00 93.19 98 LEU A O 1
ATOM 814 N N . GLU A 1 99 ? 14.117 0.497 -26.206 1.00 94.62 99 GLU A N 1
ATOM 815 C CA . GLU A 1 99 ? 14.919 1.569 -26.806 1.00 94.62 99 GLU A CA 1
ATOM 816 C C . GLU A 1 99 ? 16.413 1.202 -26.890 1.00 94.62 99 GLU A C 1
ATOM 818 O O . GLU A 1 99 ? 17.088 1.549 -27.861 1.00 94.62 99 GLU A O 1
ATOM 823 N N . GLU A 1 100 ? 16.956 0.510 -25.885 1.00 93.56 100 GLU A N 1
ATOM 824 C CA . GLU A 1 100 ? 18.332 0.001 -25.909 1.00 93.56 100 GLU A CA 1
ATOM 825 C C . GLU A 1 100 ? 18.521 -1.112 -26.942 1.00 93.56 100 GLU A C 1
ATOM 827 O O . GLU A 1 100 ? 19.505 -1.091 -27.689 1.00 93.56 100 GLU A O 1
ATOM 832 N N . LEU A 1 101 ? 17.572 -2.048 -27.029 1.00 90.88 101 LEU A N 1
ATOM 833 C CA . LEU A 1 101 ? 17.599 -3.119 -28.020 1.00 90.88 101 LEU A CA 1
ATOM 834 C C . LEU A 1 101 ? 17.574 -2.558 -29.450 1.00 90.88 101 LEU A C 1
ATOM 836 O O . LEU A 1 101 ? 18.355 -2.995 -30.298 1.00 90.88 101 LEU A O 1
ATOM 840 N N . ASP A 1 102 ? 16.735 -1.558 -29.710 1.00 91.44 102 ASP A N 1
ATOM 841 C CA . ASP A 1 102 ? 16.658 -0.879 -31.004 1.00 91.44 102 ASP A CA 1
ATOM 842 C C . ASP A 1 102 ? 17.959 -0.151 -31.350 1.00 91.44 102 ASP A C 1
ATOM 844 O O . ASP A 1 102 ? 18.500 -0.334 -32.445 1.00 91.44 102 ASP A O 1
ATOM 848 N N . LYS A 1 103 ? 18.532 0.606 -30.404 1.00 93.75 103 LYS A N 1
ATOM 849 C CA . LYS A 1 103 ? 19.830 1.278 -30.595 1.00 93.75 103 LYS A CA 1
ATOM 850 C C . LYS A 1 103 ? 20.945 0.283 -30.909 1.00 93.75 103 LYS A C 1
ATOM 852 O O . LYS A 1 103 ? 21.756 0.536 -31.803 1.00 93.75 103 LYS A O 1
ATOM 857 N N . PHE A 1 104 ? 20.992 -0.841 -30.196 1.00 90.56 104 PHE A N 1
ATOM 858 C CA . PHE A 1 104 ? 21.973 -1.896 -30.441 1.00 90.56 104 PHE A CA 1
ATOM 859 C C . PHE A 1 104 ? 21.809 -2.497 -31.843 1.00 90.56 104 PHE A C 1
ATOM 861 O O . PHE A 1 104 ? 22.789 -2.628 -32.581 1.00 90.56 104 PHE A O 1
ATOM 868 N N . ASN A 1 105 ? 20.570 -2.780 -32.254 1.00 87.69 105 ASN A N 1
ATOM 869 C CA . ASN A 1 105 ? 20.268 -3.291 -33.590 1.00 87.69 105 ASN A CA 1
ATOM 870 C C . ASN A 1 105 ? 20.668 -2.299 -34.693 1.00 87.69 105 ASN A C 1
ATOM 872 O O . ASN A 1 105 ? 21.278 -2.699 -35.688 1.00 87.69 105 ASN A O 1
ATOM 876 N N . GLU A 1 106 ? 20.384 -1.005 -34.519 1.00 90.12 106 GLU A N 1
ATOM 877 C CA . GLU A 1 106 ? 20.800 0.031 -35.467 1.00 90.12 106 GLU A CA 1
ATOM 878 C C . GLU A 1 106 ? 22.321 0.113 -35.621 1.00 90.12 106 GLU A C 1
ATOM 880 O O . GLU A 1 106 ? 22.824 0.254 -36.738 1.00 90.12 106 GLU A O 1
ATOM 885 N N . GLN A 1 107 ? 23.066 0.049 -34.514 1.00 92.06 107 GLN A N 1
ATOM 886 C CA . GLN A 1 107 ? 24.530 0.076 -34.545 1.00 92.06 107 GLN A CA 1
ATOM 887 C C . GLN A 1 107 ? 25.101 -1.142 -35.279 1.00 92.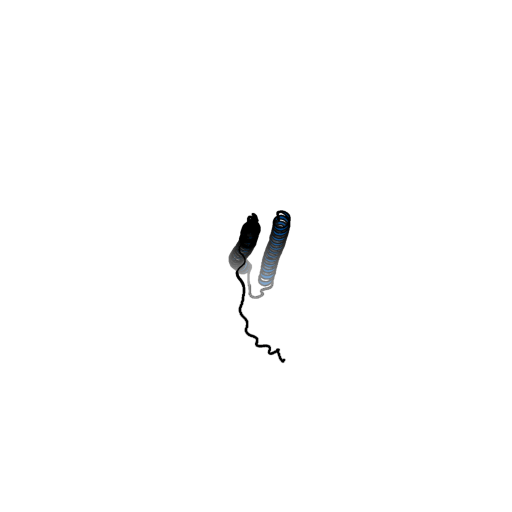06 107 GLN A C 1
ATOM 889 O O . GLN A 1 107 ? 26.015 -0.991 -36.093 1.00 92.06 107 GLN A O 1
ATOM 894 N N . LEU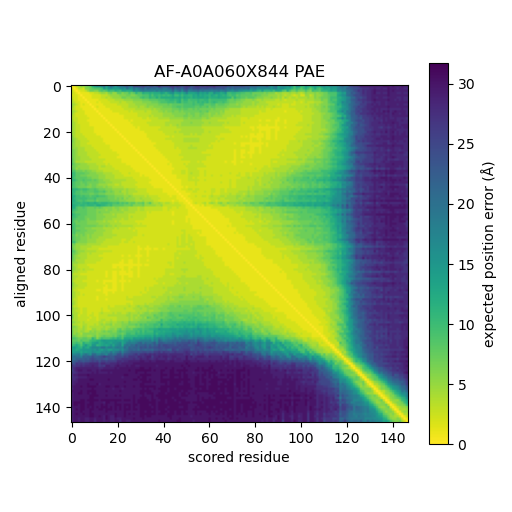 A 1 108 ? 24.534 -2.328 -35.048 1.00 87.88 108 LEU A N 1
ATOM 895 C CA . LEU A 1 108 ? 24.889 -3.564 -35.753 1.00 87.88 108 LEU A CA 1
ATOM 896 C C . LEU A 1 108 ? 24.643 -3.462 -37.261 1.00 87.88 108 LEU A C 1
ATOM 898 O O . LEU A 1 108 ? 25.471 -3.892 -38.063 1.00 87.88 108 LEU A O 1
ATOM 902 N N . LEU A 1 109 ? 23.522 -2.860 -37.660 1.00 87.69 109 LEU A N 1
ATOM 903 C CA . LEU A 1 109 ? 23.205 -2.674 -39.071 1.00 87.69 109 LEU A CA 1
ATOM 904 C C . LEU A 1 109 ? 24.177 -1.680 -39.726 1.00 87.69 109 LEU A C 1
ATOM 906 O O . LEU A 1 109 ? 24.729 -1.960 -40.792 1.00 87.69 109 LEU A O 1
ATOM 910 N N . LYS A 1 110 ? 24.451 -0.551 -39.057 1.00 89.12 110 LYS A N 1
ATOM 911 C CA . LYS A 1 110 ? 25.422 0.463 -39.503 1.00 89.12 110 LYS A CA 1
ATOM 912 C C . LYS A 1 110 ? 26.826 -0.133 -39.675 1.00 89.12 110 LYS A C 1
ATOM 914 O O . LYS A 1 110 ? 27.454 0.101 -40.707 1.00 89.12 110 LYS A O 1
ATOM 919 N N . SER A 1 111 ? 27.302 -0.940 -38.723 1.00 87.19 111 SER A N 1
ATOM 920 C CA . SER A 1 111 ? 28.630 -1.568 -38.805 1.00 87.19 111 SER A CA 1
ATOM 921 C C . SER A 1 111 ? 28.721 -2.609 -39.926 1.00 87.19 111 SER A C 1
ATOM 923 O O . SER A 1 111 ? 29.714 -2.640 -40.656 1.00 87.19 111 SER A O 1
ATOM 925 N N . HIS A 1 112 ? 27.669 -3.406 -40.137 1.00 80.38 112 HIS A N 1
ATOM 926 C CA . HIS A 1 112 ? 27.605 -4.360 -41.242 1.00 80.38 112 HIS A CA 1
ATOM 927 C C . HIS A 1 112 ? 27.649 -3.659 -42.611 1.00 80.38 112 HIS A C 1
ATOM 929 O O . HIS A 1 112 ? 28.367 -4.101 -43.509 1.00 80.38 112 HIS A O 1
ATOM 935 N N . HIS A 1 113 ? 26.937 -2.537 -42.776 1.00 76.19 113 HIS A N 1
ATOM 936 C CA . HIS A 1 113 ? 26.989 -1.741 -44.007 1.00 76.19 113 HIS A CA 1
ATOM 937 C C . HIS A 1 113 ? 28.367 -1.115 -44.256 1.00 76.19 113 HIS A C 1
ATOM 939 O O . HIS A 1 113 ? 28.854 -1.176 -45.386 1.00 76.19 113 HIS A O 1
ATOM 945 N N . ALA A 1 114 ? 29.017 -0.582 -43.217 1.00 76.44 114 ALA A N 1
ATOM 946 C CA . ALA A 1 114 ? 30.370 -0.037 -43.320 1.00 76.44 114 ALA A CA 1
ATOM 947 C C . ALA A 1 114 ? 31.394 -1.114 -43.729 1.00 76.44 114 ALA A C 1
ATOM 949 O O . ALA A 1 114 ? 32.202 -0.895 -44.628 1.00 76.44 114 ALA A O 1
ATOM 950 N N . ASN A 1 115 ? 31.309 -2.315 -43.149 1.00 68.62 115 ASN A N 1
ATOM 951 C CA . ASN A 1 115 ? 32.190 -3.433 -43.500 1.00 68.62 115 ASN A CA 1
ATOM 952 C C . ASN A 1 115 ? 31.982 -3.897 -44.959 1.00 68.62 115 ASN A C 1
ATOM 954 O O . ASN A 1 115 ? 32.940 -4.172 -45.679 1.00 68.62 115 ASN A O 1
ATOM 958 N N . LYS A 1 116 ? 30.731 -3.893 -45.442 1.00 70.06 116 LYS A N 1
ATOM 959 C CA . LYS A 1 116 ? 30.409 -4.217 -46.841 1.00 70.06 116 LYS A CA 1
ATOM 960 C C . LYS A 1 116 ? 30.963 -3.188 -47.837 1.00 70.06 116 LYS A C 1
ATOM 962 O O . LYS A 1 116 ? 31.371 -3.572 -48.928 1.00 70.06 116 LYS A O 1
ATOM 967 N N . GLN A 1 117 ? 30.995 -1.902 -47.474 1.00 63.03 117 GLN A N 1
ATOM 968 C CA . GLN A 1 117 ? 31.578 -0.845 -48.313 1.00 63.03 117 GLN A CA 1
ATOM 969 C C . GLN A 1 117 ? 33.105 -0.966 -48.430 1.00 63.03 117 GLN A C 1
ATOM 971 O O . GLN A 1 117 ? 33.636 -0.760 -49.517 1.00 63.03 117 GLN A O 1
ATOM 976 N N . CYS A 1 118 ? 33.804 -1.382 -47.369 1.00 59.25 118 CYS A N 1
ATOM 977 C CA . CYS A 1 118 ? 35.255 -1.599 -47.411 1.00 59.25 118 CYS A CA 1
ATOM 978 C C . CYS A 1 118 ? 35.670 -2.815 -48.262 1.00 59.25 118 CYS A C 1
ATOM 980 O O . CYS A 1 118 ? 36.746 -2.805 -48.848 1.00 59.25 118 CYS A O 1
ATOM 982 N N . GLN A 1 119 ? 34.827 -3.850 -48.365 1.00 54.97 119 GLN A N 1
ATOM 983 C CA . GLN A 1 119 ? 35.108 -5.050 -49.174 1.00 54.97 119 GLN A CA 1
ATOM 984 C C . GLN A 1 119 ? 34.737 -4.898 -50.662 1.00 54.97 119 GLN A C 1
ATOM 986 O O . GLN A 1 119 ? 35.180 -5.691 -51.487 1.00 54.97 119 GLN A O 1
ATOM 991 N N . GLY A 1 120 ? 33.936 -3.887 -51.024 1.00 53.47 120 GLY A N 1
ATOM 992 C CA . GLY A 1 120 ? 33.541 -3.602 -52.410 1.00 53.47 120 GLY A CA 1
ATOM 993 C C . GLY A 1 120 ? 34.580 -2.829 -53.232 1.00 53.47 120 GLY A C 1
ATOM 994 O O . GLY A 1 120 ? 34.406 -2.681 -54.438 1.00 53.47 120 GLY A O 1
ATOM 995 N N . GLN A 1 121 ? 35.661 -2.354 -52.609 1.00 49.50 121 GLN A N 1
ATOM 996 C CA . GLN A 1 121 ? 36.787 -1.707 -53.285 1.00 49.50 121 GLN A CA 1
ATOM 997 C C . GLN A 1 121 ? 37.842 -2.763 -53.666 1.00 49.50 121 GLN A C 1
ATOM 999 O O . GLN A 1 121 ? 38.968 -2.774 -53.180 1.00 49.50 121 GLN A O 1
ATOM 1004 N N . GLY A 1 122 ? 37.445 -3.713 -54.515 1.00 51.69 122 GLY A N 1
ATOM 1005 C CA . GLY A 1 122 ? 38.390 -4.583 -55.210 1.00 51.69 122 GLY A CA 1
ATOM 1006 C C . GLY A 1 122 ? 39.142 -3.770 -56.264 1.00 51.69 122 GLY A C 1
ATOM 1007 O O . GLY A 1 122 ? 38.514 -3.138 -57.110 1.00 51.69 122 GLY A O 1
ATOM 1008 N N . HIS A 1 123 ? 40.472 -3.762 -56.172 1.00 49.62 123 HIS A N 1
ATOM 1009 C CA . HIS A 1 123 ? 41.408 -3.205 -57.153 1.00 49.62 123 HIS A CA 1
ATOM 1010 C C . HIS A 1 123 ? 40.956 -3.456 -58.610 1.00 49.62 123 HIS A C 1
ATOM 1012 O O . HIS A 1 123 ? 40.722 -4.619 -58.950 1.00 49.62 123 HIS A O 1
ATOM 1018 N N . PRO A 1 124 ? 40.922 -2.443 -59.503 1.00 46.69 124 PRO A N 1
ATOM 1019 C CA . PRO A 1 124 ? 40.979 -2.721 -60.930 1.00 46.69 124 PRO A CA 1
ATOM 1020 C C . PRO A 1 124 ? 42.375 -3.272 -61.241 1.00 46.69 124 PRO A C 1
ATOM 1022 O O . PRO A 1 124 ? 43.384 -2.576 -61.122 1.00 46.69 124 PRO A O 1
ATOM 1025 N N . ALA A 1 125 ? 42.424 -4.561 -61.560 1.00 59.88 125 ALA A N 1
ATOM 1026 C CA . ALA A 1 125 ? 43.553 -5.172 -62.231 1.00 59.88 125 ALA A CA 1
ATOM 1027 C C . ALA A 1 125 ? 43.393 -4.925 -63.735 1.00 59.88 125 ALA A C 1
ATOM 1029 O O . ALA A 1 125 ? 42.472 -5.469 -64.323 1.00 59.88 125 ALA A O 1
ATOM 1030 N N . ASP A 1 126 ? 44.297 -4.130 -64.303 1.00 50.38 126 ASP A N 1
ATOM 1031 C CA . ASP A 1 126 ? 44.670 -4.051 -65.723 1.00 50.38 126 ASP A CA 1
ATOM 1032 C C . ASP A 1 126 ? 46.134 -3.545 -65.697 1.00 50.38 126 ASP A C 1
ATOM 1034 O O . ASP A 1 126 ? 46.421 -2.570 -65.006 1.00 50.38 126 ASP A O 1
ATOM 1038 N N . GLY A 1 127 ? 47.175 -4.136 -66.285 1.00 45.25 127 GLY A N 1
ATOM 1039 C CA . GLY A 1 127 ? 47.284 -5.093 -67.381 1.00 45.25 127 GLY A CA 1
ATOM 1040 C C . GLY A 1 127 ? 48.294 -4.536 -68.404 1.00 45.25 127 GLY A C 1
ATOM 1041 O O . GLY A 1 127 ? 47.878 -3.743 -69.231 1.00 45.25 127 GLY A O 1
ATOM 1042 N N . GLU A 1 128 ? 49.578 -4.939 -68.294 1.00 48.22 128 GLU A N 1
ATOM 1043 C CA . GLU A 1 128 ? 50.686 -4.959 -69.303 1.00 48.22 128 GLU A CA 1
ATOM 1044 C C . GLU A 1 128 ? 51.046 -3.644 -70.076 1.00 48.22 128 GLU A C 1
ATOM 1046 O O . GLU A 1 128 ? 50.204 -2.815 -70.366 1.00 48.22 128 GLU A O 1
ATOM 1051 N N . THR A 1 129 ? 52.272 -3.298 -70.515 1.00 47.44 129 THR A N 1
ATOM 1052 C CA . THR A 1 129 ? 53.397 -4.062 -71.097 1.00 47.44 129 THR A CA 1
ATOM 1053 C C . THR A 1 129 ? 54.626 -3.136 -71.309 1.00 47.44 129 THR A C 1
ATOM 1055 O O . THR A 1 129 ? 54.447 -1.959 -71.610 1.00 47.44 129 THR A O 1
ATOM 1058 N N . GLY A 1 130 ? 55.848 -3.698 -71.303 1.00 42.06 130 GLY A N 1
ATOM 1059 C CA . GLY A 1 130 ? 57.067 -3.152 -71.948 1.00 42.06 130 GLY A CA 1
ATOM 1060 C C . GLY A 1 130 ? 57.971 -2.318 -71.026 1.00 42.06 130 GLY A C 1
ATOM 1061 O O . GLY A 1 130 ? 57.523 -1.355 -70.429 1.00 42.06 130 GLY A O 1
ATOM 1062 N N . GLY A 1 131 ? 59.255 -2.598 -70.807 1.00 51.69 131 GLY A N 1
ATOM 1063 C CA . GLY A 1 131 ? 60.271 -3.263 -71.624 1.00 51.69 131 GLY A CA 1
ATOM 1064 C C . GLY A 1 131 ? 61.470 -2.306 -71.685 1.00 51.69 131 GLY A C 1
ATOM 1065 O O . GLY A 1 131 ? 61.331 -1.209 -72.217 1.00 51.69 131 GLY A O 1
ATOM 1066 N N . GLY A 1 132 ? 62.617 -2.669 -71.102 1.00 46.47 132 GLY A N 1
ATOM 1067 C CA . GLY A 1 132 ? 63.800 -1.802 -71.109 1.00 46.47 132 GLY A CA 1
ATOM 1068 C C . GLY A 1 132 ? 64.917 -2.266 -70.182 1.00 46.47 132 GLY A C 1
ATOM 1069 O O . GLY A 1 132 ? 65.033 -1.787 -69.058 1.00 46.47 132 GLY A O 1
ATOM 1070 N N . ASP A 1 133 ? 65.723 -3.201 -70.681 1.00 52.62 133 ASP A N 1
ATOM 1071 C CA . ASP A 1 133 ? 66.993 -3.655 -70.115 1.00 52.62 133 ASP A CA 1
ATOM 1072 C C . ASP A 1 133 ? 68.027 -2.525 -69.939 1.00 52.62 133 ASP A C 1
ATOM 1074 O O . ASP A 1 133 ? 68.191 -1.663 -70.804 1.00 52.62 133 ASP A O 1
ATOM 1078 N N . GLY A 1 134 ? 68.806 -2.599 -68.855 1.00 46.41 134 GLY A N 1
ATOM 1079 C CA . GLY A 1 134 ? 70.024 -1.812 -68.633 1.00 46.41 134 GLY A CA 1
ATOM 1080 C C . GLY A 1 134 ? 70.862 -2.399 -67.480 1.00 46.41 134 GLY A C 1
ATOM 1081 O O . GLY A 1 134 ? 70.333 -2.502 -66.373 1.00 46.41 134 GLY A O 1
ATOM 1082 N N . PRO A 1 135 ? 72.126 -2.829 -67.692 1.00 60.72 135 PRO A N 1
ATOM 1083 C CA . PRO A 1 135 ? 72.826 -3.718 -66.759 1.00 60.72 135 PRO A CA 1
ATOM 1084 C C . PRO A 1 135 ? 73.812 -3.031 -65.791 1.00 60.72 135 PRO A C 1
ATOM 1086 O O . PRO A 1 135 ? 74.449 -2.045 -66.143 1.00 60.72 135 PRO A O 1
ATOM 1089 N N . GLN A 1 136 ? 74.010 -3.715 -64.648 1.00 53.97 136 GLN A N 1
ATOM 1090 C CA . GLN A 1 136 ? 75.174 -3.757 -63.730 1.00 53.97 136 GLN A CA 1
ATOM 1091 C C . GLN A 1 136 ? 75.557 -2.448 -62.996 1.00 53.97 136 GLN A C 1
ATOM 1093 O O . GLN A 1 136 ? 75.559 -1.371 -63.562 1.00 53.97 136 GLN A O 1
ATOM 1098 N N . THR A 1 137 ? 75.891 -2.457 -61.698 1.00 47.41 137 THR A N 1
ATOM 1099 C CA . THR A 1 137 ? 76.978 -3.228 -61.072 1.00 47.41 137 THR A CA 1
ATOM 1100 C C . THR A 1 137 ? 76.718 -3.601 -59.603 1.00 47.41 137 THR A C 1
ATOM 1102 O O . THR A 1 137 ? 75.991 -2.919 -58.890 1.00 47.41 137 THR A O 1
ATOM 1105 N N . SER A 1 138 ? 77.387 -4.683 -59.189 1.00 53.81 138 SER A N 1
ATOM 1106 C CA . SER A 1 138 ? 77.754 -5.172 -57.846 1.00 53.81 138 SER A CA 1
ATOM 1107 C C . SER A 1 138 ? 77.823 -4.087 -56.748 1.00 53.81 138 SER A C 1
ATOM 1109 O O . SER A 1 138 ? 78.121 -2.945 -57.052 1.00 53.81 138 SER A O 1
ATOM 1111 N N . HIS A 1 139 ? 77.553 -4.356 -55.462 1.00 56.25 139 HIS A N 1
ATOM 1112 C CA . HIS A 1 139 ? 78.456 -5.071 -54.552 1.00 56.25 139 HIS A CA 1
ATOM 1113 C C . HIS A 1 139 ? 77.737 -5.726 -53.355 1.00 56.25 139 HIS A C 1
ATOM 1115 O O . HIS A 1 139 ? 76.719 -5.271 -52.846 1.00 56.25 139 HIS A O 1
ATOM 1121 N N . SER A 1 140 ? 78.362 -6.818 -52.941 1.00 55.97 140 SER A N 1
ATOM 1122 C CA . SER A 1 140 ? 78.097 -7.807 -51.901 1.00 55.97 140 SER A CA 1
ATOM 1123 C C . SER A 1 140 ? 78.083 -7.302 -50.451 1.00 55.97 140 SER A C 1
ATOM 1125 O O . SER A 1 140 ? 78.879 -6.443 -50.083 1.00 55.97 140 SER A O 1
ATOM 1127 N N . GLY A 1 141 ? 77.288 -7.971 -49.605 1.00 53.19 141 GLY A N 1
ATOM 1128 C CA . GLY A 1 141 ? 77.390 -7.900 -48.144 1.00 53.19 141 GLY A CA 1
ATOM 1129 C C . GLY A 1 141 ? 76.335 -8.740 -47.419 1.00 53.19 141 GLY A C 1
ATOM 1130 O O . GLY A 1 141 ? 75.313 -8.218 -46.996 1.00 53.19 141 GLY A O 1
ATOM 1131 N N . LEU A 1 142 ? 76.586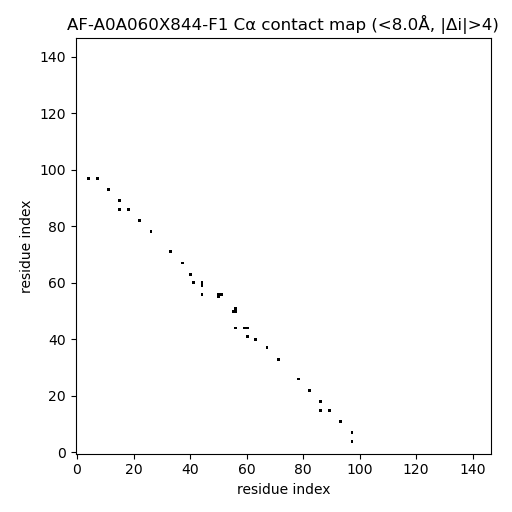 -10.046 -47.297 1.00 55.06 142 LEU A N 1
ATOM 1132 C CA . LEU A 1 142 ? 75.903 -10.964 -46.377 1.00 55.06 142 LEU A CA 1
ATOM 1133 C C . LEU A 1 142 ? 76.218 -10.590 -44.921 1.00 55.06 142 LEU A C 1
ATOM 1135 O O . LEU A 1 142 ? 77.397 -10.449 -44.618 1.00 55.06 142 LEU A O 1
ATOM 1139 N N . THR A 1 143 ? 75.222 -10.592 -44.029 1.00 58.66 143 THR A N 1
ATOM 1140 C CA . THR A 1 143 ? 75.286 -11.283 -42.722 1.00 58.66 143 THR A CA 1
ATOM 1141 C C . THR A 1 143 ? 73.878 -11.549 -42.170 1.00 58.66 143 THR A C 1
ATOM 1143 O O . THR A 1 143 ? 72.936 -10.786 -42.357 1.00 58.66 143 THR A O 1
ATOM 1146 N N . THR A 1 144 ? 73.756 -12.722 -41.559 1.00 67.12 144 THR A N 1
ATOM 1147 C CA . THR A 1 144 ? 72.564 -13.445 -41.095 1.00 67.12 144 THR A CA 1
ATOM 1148 C C . THR A 1 144 ? 72.080 -13.025 -39.696 1.00 67.12 144 THR A C 1
ATOM 1150 O O . THR A 1 144 ? 72.814 -12.341 -38.983 1.00 67.12 144 THR A O 1
ATOM 1153 N N . PRO A 1 145 ? 70.876 -13.470 -39.274 1.00 60.28 145 PRO A N 1
ATOM 1154 C CA . PRO A 1 145 ? 70.272 -13.132 -37.986 1.00 60.28 145 PRO A CA 1
ATOM 1155 C C . PRO A 1 145 ? 70.702 -14.096 -36.870 1.00 60.28 145 PRO A C 1
ATOM 1157 O O . PRO A 1 145 ? 71.005 -15.256 -37.145 1.00 60.28 145 PRO A O 1
ATOM 1160 N N . THR A 1 146 ? 70.618 -13.644 -35.617 1.00 55.44 146 THR A N 1
ATOM 1161 C CA . THR A 1 146 ? 70.606 -14.520 -34.437 1.00 55.44 146 THR A CA 1
ATOM 1162 C C . THR A 1 146 ? 69.671 -13.944 -33.373 1.00 55.44 146 THR A C 1
ATOM 1164 O O . THR A 1 146 ? 69.845 -12.797 -32.975 1.00 55.44 146 THR A O 1
ATOM 1167 N N . THR A 1 147 ? 68.702 -14.789 -33.006 1.00 55.22 147 THR A N 1
ATOM 1168 C CA . THR A 1 147 ? 68.002 -15.003 -31.721 1.00 55.22 147 THR A CA 1
ATOM 1169 C C . THR A 1 147 ? 67.740 -13.826 -30.789 1.00 55.22 147 THR A C 1
ATOM 1171 O O . THR A 1 147 ? 68.703 -13.297 -30.197 1.00 55.22 147 THR A O 1
#

Solvent-accessible surface area (backbone atoms only — not comparable to full-atom values): 8850 Å² total; per-residue (Å²): 115,72,62,58,53,53,52,52,49,54,51,51,53,50,52,53,51,52,50,50,55,52,53,51,50,51,53,51,49,51,54,51,51,52,53,50,50,53,52,49,52,53,50,49,62,71,69,42,81,84,60,87,47,69,70,59,46,53,49,52,52,52,55,49,51,52,53,50,52,53,53,51,51,51,52,50,51,54,49,52,56,48,53,50,52,53,48,53,52,50,54,50,51,56,50,51,55,50,55,50,52,50,53,53,52,52,51,53,52,54,51,52,53,55,55,53,57,65,68,67,69,68,78,87,85,81,79,90,85,88,86,84,89,83,83,87,79,87,85,90,84,90,85,83,90,82,136

InterPro domains:
  IPR042531 Phospholipase C-beta, C-terminal domain superfamily [G3DSA:1.20.1230.10] (4-124)

Sequence (147 aa):
MKDIHVVQHGVQEQQTLSLKLIHERQSKEMRANQAKTSMENSKAISQDKTIKNKAERERRVRELNSSNTKKFLEERKRLAMKHQKEMETLEKSQKEQLEELDKFNEQLLKSHHANKQCQGQGHPADGETGGGDGPQTSHSGLTTPTT

Foldseek 3Di:
DVVVVVVLVVVLVVVLVVLVVVLVVVVVVLVVVLVVVLVVVLVCLVPDPVQDDDVSSVVSNVVVVVVSVVVSVVVVVVSVVVSVVVVVVSVVVSVVVVVVVVVVVVVVVVVVVVVVVVVVPDDPDDDDDDDDDDDDDDDDDDDDDDD

Mean predicted aligned error: 12.5 Å

pLDDT: mean 85.66, std 17.99, range [42.06, 98.62]

Radius of gyration: 40.58 Å; Cα contacts (8 Å, |Δi|>4): 18; chains: 1; bounding box: 103×22×105 Å

Secondary structure (DSSP, 8-state):
-HHHHHHHHHHHHHHHHHHHHHHHHHHHHHHHHHHHHHHHHHHHHHH-TT--SHHHHHHHHHHHHHHHHHHHHHHHHHHHHHHHHHHHHHHHHHHHHHHHHHHHHHHHHHHHHHHHHHHT---------------------------

Nearest PDB structures (foldseek):
  6ird-assembly1_B  TM=9.655E-01  e=2.553E-06  Mus musculus
  6irc-assembly1_A  TM=9.448E-01  e=1.337E-03  Drosophila melanogaster
  6irb-assembly1_A  TM=9.849E-01  e=1.835E-02  Drosophila melanogaster